Protein AF-A0A7G8H570-F1 (afdb_monomer_lite)

Radius of gyration: 22.65 Å; chains: 1; bounding box: 18×49×62 Å

Sequence (53 aa):
MMRPSSAPKASPSSDRTGLKTTHPELLDENGEVTNEELWAVRFSDEGLVLPEA

pLDDT: mean 76.43, std 13.81, range [52.75, 94.12]

Foldseek 3Di:
DDDDPPDPPPPPPPDPPPDDDDDQVQADPVRHGDPDDDDDDDDDPPPPPDPDD

Secondary structure (DSSP, 8-state):
-------------S-SS------GGGB-TTSSBP-S--------STT--PPP-

Structure (mmCIF, N/CA/C/O backbone):
data_AF-A0A7G8H570-F1
#
_entry.id   AF-A0A7G8H570-F1
#
loop_
_atom_site.group_PDB
_atom_site.id
_atom_site.type_symbol
_atom_site.label_atom_id
_atom_site.label_alt_id
_atom_site.label_comp_id
_atom_site.label_asym_id
_atom_site.label_entity_id
_atom_site.label_seq_id
_atom_site.pdbx_PDB_ins_code
_atom_site.Cartn_x
_atom_site.Cartn_y
_atom_site.Cartn_z
_atom_site.occupancy
_atom_site.B_iso_or_equiv
_atom_site.auth_seq_id
_atom_site.auth_comp_id
_atom_site.auth_asym_id
_atom_site.auth_atom_id
_atom_site.pdbx_PDB_model_num
ATOM 1 N N . MET A 1 1 ? -1.889 30.746 48.020 1.00 54.81 1 MET A N 1
ATOM 2 C CA . MET A 1 1 ? -0.978 30.219 46.979 1.00 54.81 1 MET A CA 1
ATOM 3 C C . MET A 1 1 ? -1.729 29.161 46.168 1.00 54.81 1 MET A C 1
ATOM 5 O O . MET A 1 1 ? -1.890 28.051 46.658 1.00 54.81 1 MET A O 1
ATOM 9 N N . MET A 1 2 ? -2.272 29.505 44.993 1.00 54.38 2 MET A N 1
ATOM 10 C CA . MET A 1 2 ? -2.922 28.549 44.075 1.00 54.38 2 MET A CA 1
ATOM 11 C C . MET A 1 2 ? -1.860 27.898 43.181 1.00 54.38 2 MET A C 1
ATOM 13 O O . MET A 1 2 ? -1.026 28.599 42.616 1.00 54.38 2 MET A O 1
ATOM 17 N N . ARG A 1 3 ? -1.874 26.566 43.063 1.00 61.16 3 ARG A N 1
ATOM 18 C CA . ARG A 1 3 ? -1.044 25.832 42.097 1.00 61.16 3 ARG A CA 1
ATOM 19 C C . ARG A 1 3 ? -1.794 25.796 40.760 1.00 61.16 3 ARG A C 1
ATOM 21 O O . ARG A 1 3 ? -2.920 25.299 40.757 1.00 61.16 3 ARG A O 1
ATOM 28 N N . PRO A 1 4 ? -1.233 26.275 39.639 1.00 52.75 4 PRO A N 1
ATOM 29 C CA . PRO A 1 4 ? -1.832 26.008 38.344 1.00 52.75 4 PRO A CA 1
ATOM 30 C C . PRO A 1 4 ? -1.607 24.526 38.024 1.00 52.75 4 PRO A C 1
ATOM 32 O O . PRO A 1 4 ? -0.471 24.069 37.907 1.00 52.75 4 PRO A O 1
ATOM 35 N N . SER A 1 5 ? -2.689 23.754 37.930 1.00 57.28 5 SER A N 1
ATOM 36 C CA . SER A 1 5 ? -2.624 22.431 37.314 1.00 57.28 5 SER A CA 1
ATOM 37 C C . SER A 1 5 ? -2.430 22.654 35.817 1.00 57.28 5 SER A C 1
ATOM 39 O O . SER A 1 5 ? -3.343 23.087 35.119 1.00 57.28 5 SER A O 1
ATOM 41 N N . SER A 1 6 ? -1.207 22.432 35.338 1.00 61.72 6 SER A N 1
ATOM 42 C CA . SER A 1 6 ? -0.962 22.260 33.912 1.00 61.72 6 SER A CA 1
ATOM 43 C C . SER A 1 6 ? -1.639 20.954 33.505 1.00 61.72 6 SER A C 1
ATOM 45 O O . SER A 1 6 ? -1.148 19.873 33.830 1.00 61.72 6 SER A O 1
ATOM 47 N N . ALA A 1 7 ? -2.805 21.042 32.864 1.00 65.81 7 ALA A N 1
ATOM 48 C CA . ALA A 1 7 ? -3.373 19.891 32.182 1.00 65.81 7 ALA A CA 1
ATOM 49 C C . ALA A 1 7 ? -2.396 19.501 31.059 1.00 65.81 7 ALA A C 1
ATOM 51 O O . ALA A 1 7 ? -2.030 20.370 30.259 1.00 65.81 7 ALA A O 1
ATOM 52 N N . PRO A 1 8 ? -1.939 18.239 30.975 1.00 57.22 8 PRO A N 1
ATOM 53 C CA . PRO A 1 8 ? -1.108 17.830 29.860 1.00 57.22 8 PRO A CA 1
ATOM 54 C C . PRO A 1 8 ? -1.943 17.983 28.589 1.00 57.22 8 PRO A C 1
ATOM 56 O O . PRO A 1 8 ? -3.004 17.377 28.445 1.00 57.22 8 PRO A O 1
ATOM 59 N N . LYS A 1 9 ? -1.482 18.834 27.671 1.00 61.44 9 LYS A N 1
ATOM 60 C CA . LYS A 1 9 ? -2.023 18.917 26.317 1.00 61.44 9 LYS A CA 1
ATOM 61 C C . LYS A 1 9 ? -1.745 17.564 25.668 1.00 61.44 9 LYS A C 1
ATOM 63 O O . LYS A 1 9 ? -0.626 17.323 25.228 1.00 61.44 9 LYS A O 1
ATOM 68 N N . ALA A 1 10 ? -2.729 16.665 25.684 1.00 61.38 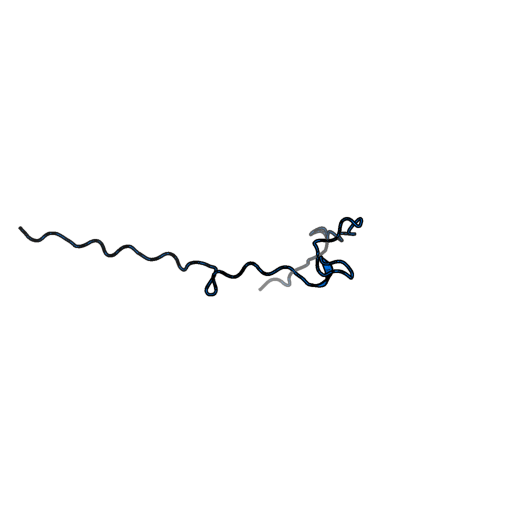10 ALA A N 1
ATOM 69 C CA . ALA A 1 10 ? -2.645 15.408 24.963 1.00 61.38 10 ALA A CA 1
ATOM 70 C C . ALA A 1 10 ? -2.453 15.757 23.485 1.00 61.38 10 ALA A C 1
ATOM 72 O O . ALA A 1 10 ? -3.371 16.232 22.817 1.00 61.38 10 ALA A O 1
ATOM 73 N N . SER A 1 11 ? -1.229 15.594 22.986 1.00 66.00 11 SER A N 1
ATOM 74 C CA . SER A 1 11 ? -1.008 15.456 21.555 1.00 66.00 11 SER A CA 1
ATOM 75 C C . SER A 1 11 ? -1.909 14.312 21.098 1.00 66.00 11 SER A C 1
ATOM 77 O O . SER A 1 11 ? -1.864 13.261 21.746 1.00 66.00 11 SER A O 1
ATOM 79 N N . PRO 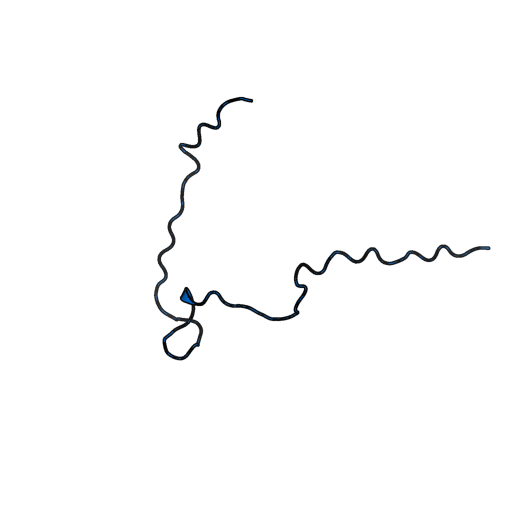A 1 12 ? -2.746 14.482 20.060 1.00 61.75 12 PRO A N 1
ATOM 80 C CA . PRO A 1 12 ? -3.549 13.371 19.579 1.00 61.75 12 PRO A CA 1
ATOM 81 C C . PRO A 1 12 ? -2.580 12.242 19.237 1.00 61.75 12 PRO A C 1
ATOM 83 O O . PRO A 1 12 ? -1.679 12.427 18.416 1.00 61.75 12 PRO A O 1
ATOM 86 N N . SER A 1 13 ? -2.714 11.098 19.913 1.00 65.38 13 SER A N 1
ATOM 87 C CA . SER A 1 13 ? -2.053 9.890 19.448 1.00 65.38 13 SER A CA 1
ATOM 88 C C . SER A 1 13 ? -2.585 9.681 18.036 1.00 65.38 13 SER A C 1
ATOM 90 O O . SER A 1 13 ? -3.786 9.505 17.839 1.00 65.38 13 SER A O 1
ATOM 92 N N . SER A 1 14 ? -1.713 9.805 17.034 1.00 70.81 14 SER A N 1
ATOM 93 C CA . SER A 1 14 ? -2.113 9.683 15.625 1.00 70.81 14 SER A CA 1
ATOM 94 C C . SER A 1 14 ? -2.735 8.314 15.318 1.00 70.81 14 SER A C 1
ATOM 96 O O . SER A 1 14 ? -3.337 8.126 14.267 1.00 70.81 14 SER A O 1
ATOM 98 N N . ASP A 1 15 ? -2.606 7.374 16.248 1.00 77.75 15 ASP A N 1
ATOM 99 C CA . ASP A 1 15 ? -3.248 6.080 16.249 1.00 77.75 15 ASP A CA 1
ATOM 100 C C . ASP A 1 15 ? -4.390 6.052 17.283 1.00 77.75 15 ASP A C 1
ATOM 102 O O . ASP A 1 15 ? -4.168 6.169 18.492 1.00 77.75 15 ASP A O 1
ATOM 106 N N . ARG A 1 16 ? -5.628 5.923 16.789 1.00 82.69 16 ARG A N 1
ATOM 107 C CA . ARG A 1 16 ? -6.846 5.767 17.607 1.00 82.69 16 ARG A CA 1
ATOM 108 C C . ARG A 1 16 ? -7.080 4.324 18.055 1.00 82.69 16 ARG A C 1
ATOM 110 O O . ARG A 1 16 ? -7.915 4.103 18.927 1.00 82.69 16 ARG A O 1
ATOM 117 N N . THR A 1 17 ? -6.419 3.359 17.421 1.00 84.38 17 THR A N 1
ATOM 118 C CA . THR A 1 17 ? -6.725 1.928 17.559 1.00 84.38 17 THR A CA 1
ATOM 119 C C . THR A 1 17 ? -5.651 1.160 18.319 1.00 84.38 17 THR A C 1
ATOM 121 O O . THR A 1 17 ? -5.961 0.143 18.931 1.00 84.38 17 THR A O 1
ATOM 124 N N . GLY A 1 18 ? -4.402 1.630 18.303 1.00 84.50 18 GLY A N 1
ATOM 125 C CA . GLY A 1 18 ? -3.257 0.882 18.824 1.00 84.50 18 GLY A CA 1
ATOM 126 C C . GLY A 1 18 ? -2.891 -0.330 17.962 1.00 84.50 18 GLY A C 1
ATOM 127 O O . GLY A 1 18 ? -2.036 -1.123 18.359 1.00 84.50 18 GLY A O 1
ATOM 128 N N . LEU A 1 19 ? -3.564 -0.518 16.821 1.00 84.44 19 LEU A N 1
ATOM 129 C CA . LEU A 1 19 ? -3.395 -1.671 15.952 1.00 84.44 19 LEU A CA 1
ATOM 130 C C . LEU A 1 19 ? -2.399 -1.332 14.853 1.00 84.44 19 LEU A C 1
ATOM 132 O O . LEU A 1 19 ? -2.593 -0.410 14.061 1.00 84.44 19 LEU A O 1
ATOM 136 N N . LYS A 1 20 ? -1.344 -2.140 14.768 1.00 82.94 20 LYS A N 1
ATOM 137 C CA . LYS A 1 20 ? -0.460 -2.118 13.608 1.00 82.94 20 LYS A CA 1
ATOM 138 C C . LYS A 1 20 ? -1.235 -2.669 12.420 1.00 82.94 20 LYS A C 1
ATOM 140 O O . LYS A 1 20 ? -1.750 -3.782 12.481 1.00 82.94 20 LYS A O 1
ATOM 145 N N . THR A 1 21 ? -1.319 -1.878 11.362 1.00 86.62 21 THR A N 1
ATOM 146 C CA . THR A 1 21 ? -1.897 -2.297 10.089 1.00 86.62 21 THR A CA 1
ATOM 147 C C . THR A 1 21 ? -0.789 -2.367 9.056 1.00 86.62 21 THR A C 1
ATOM 149 O O . THR A 1 21 ? 0.145 -1.565 9.077 1.00 86.62 21 THR A O 1
ATOM 152 N N . THR A 1 22 ? -0.894 -3.352 8.175 1.00 87.81 22 THR A N 1
ATOM 153 C CA . THR A 1 22 ? -0.018 -3.513 7.022 1.00 87.81 22 THR A CA 1
ATOM 154 C C . THR A 1 22 ? -0.903 -3.475 5.788 1.00 87.81 22 THR A C 1
ATOM 156 O O . THR A 1 22 ? -1.995 -4.044 5.786 1.00 87.81 22 THR A O 1
ATOM 159 N N . HIS A 1 23 ? -0.450 -2.768 4.760 1.00 90.69 23 HIS A N 1
ATOM 160 C CA . HIS A 1 23 ? -1.104 -2.763 3.461 1.00 90.69 23 HIS A CA 1
ATOM 161 C C . HIS A 1 23 ? -1.143 -4.195 2.887 1.00 90.69 23 HIS A C 1
ATOM 163 O O . HIS A 1 23 ? -0.120 -4.876 2.947 1.00 90.69 23 HIS A O 1
ATOM 169 N N . PRO A 1 24 ? -2.288 -4.686 2.375 1.00 90.00 24 PRO A N 1
ATOM 170 C CA . PRO A 1 24 ? -2.427 -6.083 1.958 1.00 90.00 24 PRO A CA 1
ATOM 171 C C . PRO A 1 24 ? -1.492 -6.465 0.804 1.00 90.00 24 PRO A C 1
ATOM 173 O O . PRO A 1 24 ? -1.072 -7.611 0.732 1.00 90.00 24 PRO A O 1
ATOM 176 N N . GLU A 1 25 ? -1.115 -5.516 -0.054 1.00 88.50 25 GLU A N 1
ATOM 177 C CA . GLU A 1 25 ? -0.138 -5.716 -1.132 1.00 88.50 25 GLU A CA 1
ATOM 178 C C . GLU A 1 25 ? 1.296 -5.967 -0.640 1.00 88.50 25 GLU A C 1
ATOM 180 O O . GLU A 1 25 ? 2.161 -6.312 -1.434 1.00 88.50 25 GLU A O 1
ATOM 185 N N . LEU A 1 26 ? 1.561 -5.778 0.655 1.00 91.69 26 LEU A N 1
ATOM 186 C CA . LEU A 1 26 ? 2.851 -6.078 1.275 1.00 91.69 26 LEU A CA 1
ATOM 187 C C . LEU A 1 26 ? 2.880 -7.468 1.916 1.00 91.69 26 LEU A C 1
ATOM 189 O O . LEU A 1 26 ? 3.871 -7.801 2.566 1.00 91.69 26 LEU A O 1
ATOM 193 N N . LEU A 1 27 ? 1.796 -8.239 1.814 1.00 93.50 27 LEU A N 1
ATOM 194 C CA . LEU A 1 27 ? 1.692 -9.569 2.399 1.00 93.50 27 LEU A CA 1
ATOM 195 C C . LEU A 1 27 ? 1.767 -10.644 1.313 1.00 93.50 27 LEU A C 1
ATOM 197 O O . LEU A 1 27 ? 1.215 -10.476 0.227 1.00 93.50 27 LEU A O 1
ATOM 201 N N . ASP A 1 28 ? 2.435 -11.751 1.621 1.00 93.00 28 ASP A N 1
ATOM 202 C CA . ASP A 1 28 ? 2.479 -12.934 0.770 1.00 93.00 28 ASP A CA 1
ATOM 203 C C . ASP A 1 28 ? 1.199 -13.787 0.900 1.00 93.00 28 ASP A C 1
ATOM 205 O O . ASP A 1 28 ? 0.256 -13.454 1.624 1.00 93.00 28 ASP A O 1
ATOM 209 N N . GLU A 1 29 ? 1.157 -14.927 0.204 1.00 93.25 29 GLU A N 1
ATOM 210 C CA . GLU A 1 29 ? 0.018 -15.859 0.247 1.00 93.25 29 GLU A CA 1
ATOM 211 C C . 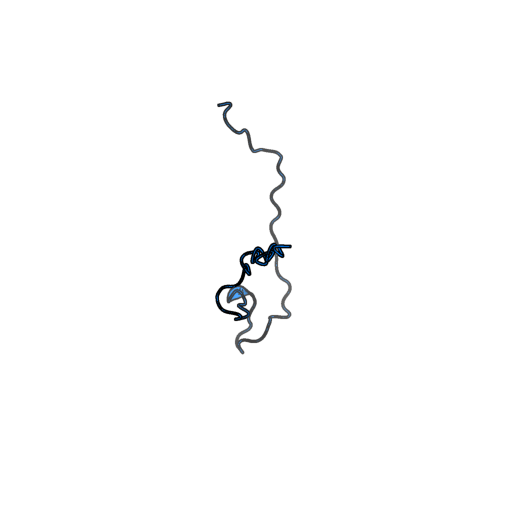GLU A 1 29 ? -0.272 -16.437 1.644 1.00 93.25 29 GLU A C 1
ATOM 213 O O . GLU A 1 29 ? -1.379 -16.915 1.901 1.00 93.25 29 GLU A O 1
ATOM 218 N N . ASN A 1 30 ? 0.702 -16.369 2.552 1.00 93.75 30 ASN A N 1
ATOM 219 C CA . ASN A 1 30 ? 0.605 -16.857 3.922 1.00 93.75 30 ASN A CA 1
ATOM 220 C C . ASN A 1 30 ? 0.193 -15.745 4.902 1.00 93.75 30 ASN A C 1
ATOM 222 O O . ASN A 1 30 ? -0.040 -16.025 6.079 1.00 93.75 30 ASN A O 1
ATOM 226 N N . GLY A 1 31 ? 0.064 -14.500 4.428 1.00 91.62 31 GLY A N 1
ATOM 227 C CA . GLY A 1 31 ? -0.252 -13.333 5.249 1.00 91.62 31 GLY A CA 1
ATOM 228 C C . GLY A 1 31 ? 0.954 -12.747 5.985 1.00 91.62 31 GLY A C 1
ATOM 229 O O . GLY A 1 31 ? 0.771 -11.904 6.865 1.00 91.62 31 GLY A O 1
ATOM 230 N N . GLU A 1 32 ? 2.168 -13.171 5.636 1.00 94.12 32 GLU A N 1
ATOM 231 C CA . GLU A 1 32 ? 3.417 -12.653 6.194 1.00 94.12 32 GLU A CA 1
ATOM 232 C C . GLU A 1 32 ? 3.965 -11.524 5.321 1.00 94.12 32 GLU A C 1
ATOM 234 O O . GLU A 1 32 ? 3.622 -11.413 4.148 1.00 94.12 32 GLU A O 1
ATOM 239 N N . VAL A 1 33 ? 4.826 -10.661 5.871 1.00 92.25 33 VAL A N 1
ATOM 240 C CA . VAL A 1 33 ? 5.433 -9.581 5.076 1.00 92.25 33 VAL A CA 1
ATOM 241 C C . VAL A 1 33 ? 6.256 -10.178 3.938 1.00 92.25 33 VAL A C 1
ATOM 243 O O . VAL A 1 33 ? 7.179 -10.966 4.167 1.00 92.25 33 VAL A O 1
ATOM 246 N N . THR A 1 34 ? 5.923 -9.767 2.719 1.00 92.94 34 THR A N 1
ATOM 247 C CA . THR A 1 34 ? 6.557 -10.257 1.503 1.00 92.94 34 THR A CA 1
ATOM 248 C C . THR A 1 34 ? 8.053 -9.932 1.484 1.00 92.94 34 THR A C 1
ATOM 250 O O . THR A 1 34 ? 8.492 -8.869 1.928 1.00 92.94 34 THR A O 1
ATOM 253 N N . ASN A 1 35 ? 8.848 -10.866 0.962 1.00 91.81 35 ASN A N 1
ATOM 254 C CA . ASN A 1 35 ? 10.280 -10.677 0.694 1.00 91.81 35 ASN A CA 1
ATOM 255 C C . ASN A 1 35 ? 10.556 -10.457 -0.802 1.00 91.81 35 ASN A C 1
ATOM 257 O O . ASN A 1 35 ? 11.707 -10.515 -1.237 1.00 91.81 35 ASN A O 1
ATOM 261 N N . GLU A 1 36 ? 9.509 -10.254 -1.602 1.00 90.25 36 GLU A N 1
ATOM 262 C CA . GLU A 1 36 ? 9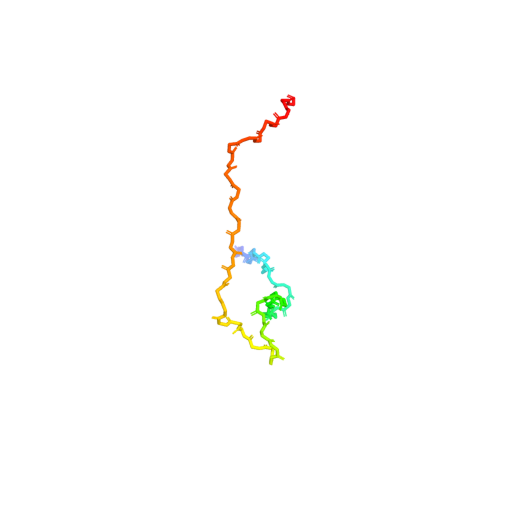.649 -9.973 -3.025 1.00 90.25 36 GLU A CA 1
ATOM 263 C C . GLU A 1 36 ? 10.184 -8.558 -3.286 1.00 90.25 36 GLU A C 1
ATOM 265 O O . GLU A 1 36 ? 10.064 -7.646 -2.464 1.00 90.25 36 GLU A O 1
ATOM 270 N N . GLU A 1 37 ? 10.799 -8.366 -4.451 1.00 89.25 37 GLU A N 1
ATOM 271 C CA . GLU A 1 37 ? 11.289 -7.054 -4.859 1.00 89.25 37 GLU A CA 1
ATOM 272 C C . GLU A 1 37 ? 10.115 -6.161 -5.285 1.00 89.25 37 GLU A C 1
ATOM 274 O O . GLU A 1 37 ? 9.474 -6.382 -6.316 1.00 89.25 37 GLU A O 1
ATOM 279 N N . LEU A 1 38 ? 9.838 -5.133 -4.481 1.00 86.81 38 LEU A N 1
ATOM 280 C CA . LEU A 1 38 ? 8.762 -4.180 -4.735 1.00 86.81 38 LEU A CA 1
ATOM 281 C C . LEU A 1 38 ? 9.230 -3.046 -5.650 1.00 86.81 38 LEU A C 1
ATOM 283 O O . LEU A 1 38 ? 10.241 -2.385 -5.405 1.00 86.81 38 LEU A O 1
ATOM 287 N N . TRP A 1 39 ? 8.434 -2.767 -6.678 1.00 87.25 39 TRP A N 1
ATOM 288 C CA . TRP A 1 39 ? 8.687 -1.674 -7.609 1.00 87.25 39 TRP A CA 1
ATOM 289 C C . TRP A 1 39 ? 8.062 -0.384 -7.081 1.00 87.25 39 TRP A C 1
ATOM 291 O O . TRP A 1 39 ? 6.863 -0.326 -6.816 1.00 87.25 39 TRP A O 1
ATOM 301 N N . ALA A 1 40 ? 8.860 0.677 -6.964 1.00 82.69 40 ALA A N 1
ATOM 302 C CA . ALA A 1 40 ? 8.382 1.995 -6.561 1.00 82.69 40 ALA A CA 1
ATOM 303 C C . ALA A 1 40 ? 8.502 2.988 -7.720 1.00 82.69 40 ALA A C 1
ATOM 305 O O . ALA A 1 40 ? 9.587 3.194 -8.267 1.00 82.69 40 ALA A O 1
ATOM 306 N N . VAL A 1 41 ? 7.397 3.652 -8.062 1.00 84.44 41 VAL A N 1
ATOM 307 C CA . VAL A 1 41 ? 7.401 4.769 -9.013 1.00 84.44 41 VAL A CA 1
ATOM 308 C C . VAL A 1 41 ? 7.610 6.063 -8.235 1.00 84.44 41 VAL A C 1
ATOM 310 O O . VAL A 1 41 ? 6.866 6.367 -7.304 1.00 84.44 41 VAL A O 1
ATOM 313 N N . ARG A 1 42 ? 8.631 6.833 -8.615 1.00 81.94 42 ARG A N 1
ATOM 314 C CA . ARG A 1 42 ? 8.858 8.187 -8.102 1.00 81.94 42 ARG A CA 1
ATOM 315 C C . ARG A 1 42 ? 8.467 9.171 -9.190 1.00 81.94 42 ARG A C 1
ATOM 317 O O . ARG A 1 42 ? 9.008 9.110 -10.289 1.00 81.94 42 ARG A O 1
ATOM 324 N N . PHE A 1 43 ? 7.538 10.059 -8.878 1.00 82.94 43 PHE A N 1
ATOM 325 C CA . PHE A 1 43 ? 7.237 11.194 -9.737 1.00 82.94 43 PHE A CA 1
ATOM 326 C C . PHE A 1 43 ? 8.185 12.328 -9.351 1.00 82.94 43 PHE A C 1
ATOM 328 O O . PHE A 1 43 ? 8.266 12.680 -8.175 1.00 82.94 43 PHE A O 1
ATOM 335 N N . SER A 1 44 ? 8.934 12.852 -10.318 1.00 80.12 44 SER A N 1
ATOM 336 C CA . SER A 1 44 ? 9.662 14.104 -10.130 1.00 80.12 44 SER A CA 1
ATOM 337 C C . SER A 1 44 ? 8.689 15.282 -10.206 1.00 80.12 44 SER A C 1
ATOM 339 O O . SER A 1 44 ? 7.742 15.247 -10.990 1.00 80.12 44 SER A O 1
ATOM 341 N N . ASP A 1 45 ? 8.951 16.346 -9.445 1.00 69.56 45 ASP A N 1
ATOM 342 C CA . ASP A 1 45 ? 8.130 17.570 -9.433 1.00 69.56 45 ASP A CA 1
ATOM 343 C C . ASP A 1 45 ? 8.238 18.406 -10.729 1.00 69.56 45 ASP A C 1
ATOM 345 O O . ASP A 1 45 ? 7.554 19.422 -10.882 1.00 69.56 45 ASP A O 1
ATOM 349 N N . GLU A 1 46 ? 9.065 17.996 -11.697 1.00 63.69 46 GLU A N 1
ATOM 350 C CA . GLU A 1 46 ? 9.151 18.639 -13.012 1.00 63.69 46 GLU A CA 1
ATOM 351 C C . GLU A 1 46 ? 7.898 18.363 -13.858 1.00 63.69 46 GLU A C 1
ATOM 353 O O . GLU A 1 46 ? 7.839 17.443 -14.671 1.00 63.69 46 GLU A O 1
ATOM 358 N N . GLY A 1 47 ? 6.880 19.204 -13.670 1.00 60.47 47 GLY A N 1
ATOM 359 C CA . GLY A 1 47 ? 5.695 19.238 -14.529 1.00 60.47 47 GLY A CA 1
ATOM 360 C C . GLY A 1 47 ? 4.411 19.722 -13.863 1.00 60.47 47 GLY A C 1
ATOM 361 O O . GLY A 1 47 ? 3.419 19.930 -14.562 1.00 60.47 47 GLY A O 1
ATOM 362 N N . LEU A 1 48 ? 4.400 19.939 -12.544 1.00 62.44 48 LEU A N 1
ATOM 363 C CA . LEU A 1 48 ? 3.234 20.496 -11.860 1.00 62.44 48 LEU A CA 1
ATOM 364 C C . LEU A 1 48 ? 3.161 22.014 -12.083 1.00 62.44 48 LEU A C 1
ATOM 366 O O . LEU A 1 48 ? 3.552 22.808 -11.231 1.00 62.44 48 LEU A O 1
ATOM 370 N N . VAL A 1 49 ? 2.643 22.433 -13.242 1.00 65.56 49 VAL A N 1
ATOM 371 C CA . VAL A 1 49 ? 2.164 23.810 -13.423 1.00 65.56 49 VAL A CA 1
ATOM 372 C C . VAL A 1 49 ? 0.867 23.938 -12.628 1.00 65.56 49 VAL A C 1
ATOM 374 O O . VAL A 1 49 ? -0.211 23.588 -13.106 1.00 65.56 49 VAL A O 1
ATOM 377 N N . LEU A 1 50 ? 0.975 24.391 -11.381 1.00 69.81 50 LEU A N 1
ATOM 378 C CA . LEU A 1 50 ? -0.187 24.808 -10.603 1.00 69.81 50 LEU A CA 1
ATOM 379 C C . LEU A 1 50 ? -0.723 26.111 -11.226 1.00 69.81 50 LEU A C 1
ATOM 381 O O . LEU A 1 50 ? 0.064 27.047 -11.380 1.00 69.81 50 LEU A O 1
ATOM 385 N N . PRO A 1 51 ? -2.010 26.200 -11.619 1.00 57.88 51 PRO A N 1
ATOM 386 C CA . PRO A 1 51 ? -2.569 27.465 -12.079 1.00 57.88 51 PRO A CA 1
ATOM 387 C C . PRO A 1 51 ? -2.494 28.490 -10.941 1.00 57.88 51 PRO A C 1
ATOM 389 O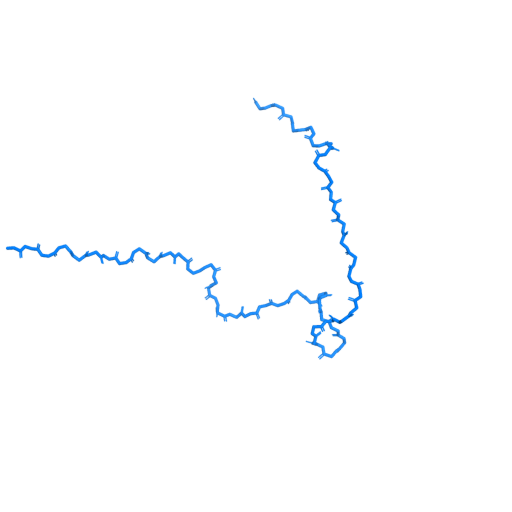 O . PRO A 1 51 ? -2.896 28.203 -9.813 1.00 57.88 51 PRO A O 1
ATOM 392 N N .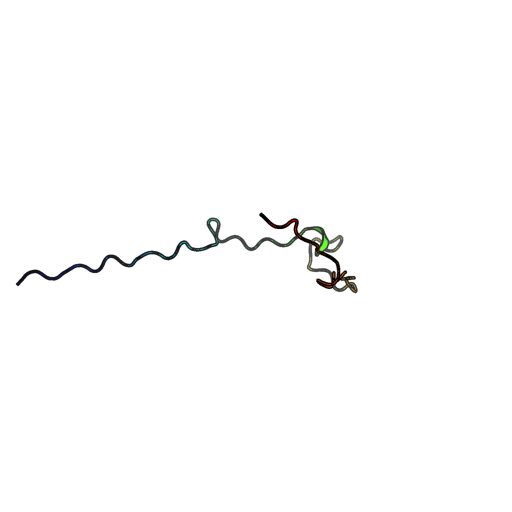 GLU A 1 52 ? -1.925 29.655 -11.250 1.00 60.22 52 GLU A N 1
ATOM 393 C CA . GLU A 1 52 ? -1.791 30.798 -10.344 1.00 60.22 52 GLU A CA 1
ATOM 394 C C . GLU A 1 52 ? -3.182 31.214 -9.829 1.00 60.22 52 GLU A C 1
ATOM 396 O O . GLU A 1 52 ? -4.125 31.329 -10.617 1.00 60.22 52 GLU A O 1
ATOM 401 N N . ALA A 1 53 ? -3.314 31.350 -8.506 1.00 55.59 53 ALA A N 1
ATOM 402 C CA . ALA A 1 53 ? -4.546 31.742 -7.818 1.00 55.59 53 ALA A CA 1
ATOM 403 C C . ALA A 1 53 ? -4.687 33.264 -7.725 1.00 55.59 53 ALA A C 1
ATOM 405 O O . ALA A 1 53 ? -3.653 33.931 -7.496 1.00 55.59 53 ALA A O 1
#